Protein AF-A0A3D0H2J0-F1 (afdb_monomer)

Structure (mmCIF, N/CA/C/O backbone):
data_AF-A0A3D0H2J0-F1
#
_entry.id   AF-A0A3D0H2J0-F1
#
loop_
_atom_site.group_PDB
_atom_site.id
_atom_site.type_symbol
_atom_site.label_atom_id
_atom_site.label_alt_id
_atom_site.label_comp_id
_atom_site.label_asym_id
_atom_site.label_entity_id
_atom_site.label_seq_id
_atom_site.pdbx_PDB_ins_code
_atom_site.Cartn_x
_atom_site.Cartn_y
_atom_site.Cartn_z
_atom_site.occupancy
_atom_site.B_iso_or_equiv
_atom_site.auth_seq_id
_atom_site.auth_comp_id
_atom_site.auth_asym_id
_atom_site.auth_atom_id
_atom_site.pdbx_PDB_model_num
ATOM 1 N N . MET A 1 1 ? -7.582 -0.538 22.713 1.00 69.19 1 MET A N 1
ATOM 2 C CA . MET A 1 1 ? -7.349 -0.211 21.297 1.00 69.19 1 MET A CA 1
ATOM 3 C C . MET A 1 1 ? -8.637 0.280 20.656 1.00 69.19 1 MET A C 1
ATOM 5 O O . MET A 1 1 ? -9.618 -0.454 20.619 1.00 69.19 1 MET A O 1
ATOM 9 N N . VAL A 1 2 ? -8.644 1.540 20.231 1.00 92.31 2 VAL A N 1
ATOM 10 C CA . VAL A 1 2 ? -9.765 2.174 19.527 1.00 92.31 2 VAL A CA 1
ATOM 11 C C . VAL A 1 2 ? -9.738 1.764 18.057 1.00 92.31 2 VAL A C 1
ATOM 13 O O . VAL A 1 2 ? -8.673 1.723 17.443 1.00 92.31 2 VAL A O 1
ATOM 16 N N . GLU A 1 3 ? -10.911 1.514 17.489 1.00 95.19 3 GLU A N 1
ATOM 17 C CA . GLU A 1 3 ? -11.100 1.323 16.054 1.00 95.19 3 GLU A CA 1
ATOM 18 C C . GLU A 1 3 ? -12.231 2.214 15.542 1.00 95.19 3 GLU A C 1
ATOM 20 O O . GLU A 1 3 ? -13.154 2.564 16.283 1.00 95.19 3 GLU A O 1
ATOM 25 N N . ILE A 1 4 ? -12.146 2.604 14.272 1.00 96.19 4 ILE A N 1
ATOM 26 C CA . ILE A 1 4 ? -13.188 3.376 13.594 1.00 96.19 4 ILE A CA 1
ATOM 27 C C . ILE A 1 4 ? -13.472 2.792 12.218 1.00 96.19 4 ILE A C 1
ATOM 29 O O . ILE A 1 4 ? -12.559 2.393 11.498 1.00 96.19 4 ILE A O 1
ATOM 33 N N . GLU A 1 5 ? -14.737 2.805 11.811 1.00 96.56 5 GLU A N 1
ATOM 34 C CA . GLU A 1 5 ? -15.086 2.557 10.418 1.00 96.56 5 GLU A CA 1
ATOM 35 C C . GLU A 1 5 ? -15.071 3.876 9.641 1.00 96.56 5 GLU A C 1
ATOM 37 O O . GLU A 1 5 ? -15.803 4.821 9.946 1.00 96.56 5 GLU A O 1
ATOM 42 N N . TRP A 1 6 ? -14.248 3.940 8.598 1.00 94.62 6 TRP A N 1
ATOM 43 C CA . TRP A 1 6 ? -14.197 5.082 7.699 1.00 94.62 6 TRP A CA 1
ATOM 44 C C . TRP A 1 6 ? -14.031 4.626 6.252 1.00 94.62 6 TRP A C 1
ATOM 46 O O . TRP A 1 6 ? -13.140 3.847 5.917 1.00 94.62 6 TRP A O 1
ATOM 56 N N . LYS A 1 7 ? -14.927 5.110 5.380 1.00 93.88 7 LYS A N 1
ATOM 57 C CA . LYS A 1 7 ? -15.016 4.714 3.959 1.00 93.88 7 LYS A CA 1
ATOM 58 C C . LYS A 1 7 ? -15.187 3.193 3.758 1.00 93.88 7 LYS A C 1
ATOM 60 O O . LYS A 1 7 ? -14.751 2.643 2.745 1.00 93.88 7 LYS A O 1
ATOM 65 N N . GLY A 1 8 ? -15.859 2.518 4.696 1.00 93.81 8 GLY A N 1
ATOM 66 C CA . GLY A 1 8 ? -16.110 1.072 4.648 1.00 93.81 8 GLY A CA 1
ATOM 67 C C . GLY A 1 8 ? -14.854 0.223 4.856 1.00 93.81 8 GLY A C 1
ATOM 68 O O . GLY A 1 8 ? -14.748 -0.862 4.271 1.00 93.81 8 GLY A O 1
ATOM 69 N N . ILE A 1 9 ? -13.884 0.770 5.591 1.00 96.94 9 ILE A N 1
ATOM 70 C CA . ILE A 1 9 ? -12.656 0.130 6.060 1.00 96.94 9 ILE A CA 1
ATOM 71 C C . ILE A 1 9 ? -12.572 0.412 7.564 1.00 96.94 9 ILE A C 1
ATOM 73 O O . ILE A 1 9 ? -12.844 1.532 7.999 1.00 96.94 9 ILE A O 1
ATOM 77 N N . ILE A 1 10 ? -12.231 -0.606 8.342 1.00 97.44 10 ILE A N 1
ATOM 78 C CA . ILE A 1 10 ? -11.940 -0.505 9.769 1.00 97.44 10 ILE A CA 1
ATOM 79 C C . ILE A 1 10 ? -10.489 -0.059 9.908 1.00 97.44 10 ILE A C 1
ATOM 81 O O . ILE A 1 10 ? -9.607 -0.672 9.308 1.00 97.44 10 ILE A O 1
ATOM 85 N N . TRP A 1 11 ? -10.251 0.991 10.686 1.00 97.12 11 TRP A N 1
ATOM 86 C CA . TRP A 1 11 ? -8.936 1.577 10.931 1.00 97.12 11 TRP A CA 1
ATOM 87 C C . TRP A 1 11 ? -8.620 1.581 12.417 1.00 97.12 11 TRP A C 1
ATOM 89 O O . TRP A 1 11 ? -9.490 1.879 13.239 1.00 97.12 11 TRP A O 1
ATOM 99 N N . LYS A 1 12 ? -7.360 1.315 12.747 1.00 96.31 12 LYS A N 1
ATOM 100 C CA . LYS A 1 12 ? -6.817 1.398 14.106 1.00 96.31 12 LYS A CA 1
ATOM 101 C C . LYS A 1 12 ? -5.315 1.672 14.065 1.00 96.31 12 LYS A C 1
ATOM 103 O O . LYS A 1 12 ? -4.690 1.529 13.015 1.00 96.31 12 LYS A O 1
ATOM 108 N N . ALA A 1 13 ? -4.733 2.027 15.206 1.00 94.25 13 ALA A N 1
ATOM 109 C CA . ALA A 1 13 ? -3.281 2.084 15.343 1.00 94.25 13 ALA A CA 1
ATOM 110 C C . ALA A 1 13 ? -2.685 0.687 15.089 1.00 94.25 13 ALA A C 1
ATOM 112 O O . ALA A 1 13 ? -3.208 -0.302 15.614 1.00 94.25 13 ALA A O 1
ATOM 113 N N . ALA A 1 14 ? -1.627 0.585 14.280 1.00 91.31 14 ALA A N 1
ATOM 114 C CA . ALA A 1 14 ? -0.892 -0.676 14.145 1.00 91.31 14 ALA A CA 1
ATOM 115 C C . ALA A 1 14 ? -0.086 -0.978 15.418 1.00 91.31 14 ALA A C 1
ATOM 117 O O . ALA A 1 14 ? -0.011 -2.128 15.852 1.00 91.31 14 ALA A O 1
ATOM 118 N N . TYR A 1 15 ? 0.442 0.074 16.052 1.00 87.62 15 TYR A N 1
ATOM 119 C CA . TYR A 1 15 ? 1.220 0.016 17.285 1.00 87.62 15 TYR A CA 1
ATOM 120 C C . TYR A 1 15 ? 0.744 1.083 18.274 1.00 87.62 15 TYR A C 1
ATOM 122 O O . TYR A 1 15 ? 0.336 2.169 17.874 1.00 87.62 15 TYR A O 1
ATOM 130 N N . GLY A 1 16 ? 0.809 0.774 19.571 1.00 86.44 16 GLY A N 1
ATOM 131 C CA . GLY A 1 16 ? 0.363 1.686 20.626 1.00 86.44 16 GLY A CA 1
ATOM 132 C C . GLY A 1 16 ? -1.156 1.890 20.659 1.00 86.44 16 GLY A C 1
ATOM 133 O O . GLY A 1 16 ? -1.925 1.037 20.211 1.00 86.44 16 GLY A O 1
ATOM 134 N N . ASP A 1 17 ? -1.581 3.023 21.219 1.00 87.31 17 ASP A N 1
ATOM 135 C CA . ASP A 1 17 ? -2.983 3.425 21.313 1.00 87.31 17 ASP A CA 1
ATOM 136 C C . ASP A 1 17 ? -3.153 4.843 20.751 1.00 87.31 17 ASP A C 1
ATOM 138 O O . ASP A 1 17 ? -2.480 5.776 21.179 1.00 87.31 17 ASP A O 1
ATOM 142 N N . LEU A 1 18 ? -4.091 4.995 19.814 1.00 90.56 18 LEU A N 1
ATOM 143 C CA . LEU A 1 18 ? -4.547 6.283 19.292 1.00 90.56 18 LEU A CA 1
ATOM 144 C C . LEU A 1 18 ? -6.014 6.482 19.671 1.00 90.56 18 LEU A C 1
ATOM 146 O O . LEU A 1 18 ? -6.825 5.557 19.575 1.00 90.56 18 LEU A O 1
ATOM 150 N N . GLY A 1 19 ? -6.384 7.694 20.065 1.00 92.75 19 GLY A N 1
ATOM 151 C CA . GLY A 1 19 ? -7.771 8.091 20.255 1.00 92.75 19 GLY A CA 1
ATOM 152 C C . GLY A 1 19 ? -8.517 8.260 18.927 1.00 92.75 19 GLY A C 1
ATOM 153 O O . GLY A 1 19 ? -7.933 8.466 17.863 1.00 92.75 19 GLY A O 1
ATOM 154 N N . VAL A 1 20 ? -9.853 8.265 18.987 1.00 93.56 20 VAL A N 1
ATOM 155 C CA . VAL A 1 20 ? -10.729 8.453 17.807 1.00 93.56 20 VAL A CA 1
ATOM 156 C C . VAL A 1 20 ? -10.370 9.721 17.019 1.00 93.56 20 VAL A C 1
ATOM 158 O O . VAL A 1 20 ? -10.326 9.708 15.789 1.00 93.56 20 VAL A O 1
ATOM 161 N N . LYS A 1 21 ? -10.115 10.833 17.724 1.00 92.44 21 LYS A N 1
ATOM 162 C CA . LYS A 1 21 ? -9.774 12.120 17.098 1.00 92.44 21 LYS A CA 1
ATOM 163 C C . LYS A 1 21 ? -8.427 12.066 16.376 1.00 92.44 21 LYS A C 1
ATOM 165 O O . LYS A 1 21 ? -8.312 12.643 15.297 1.00 92.44 21 LYS A O 1
ATOM 170 N N . GLU A 1 22 ? -7.446 11.372 16.941 1.00 92.75 22 GLU A N 1
ATOM 171 C CA . GLU A 1 22 ? -6.109 11.229 16.358 1.00 92.75 22 GLU A CA 1
ATOM 172 C C . GLU A 1 22 ? -6.181 10.374 15.092 1.00 92.75 22 GLU A C 1
ATOM 174 O O . GLU A 1 22 ? -5.754 10.833 14.034 1.00 92.75 22 GLU A O 1
ATOM 179 N N . LEU A 1 23 ? -6.861 9.221 15.151 1.00 93.56 23 LEU A N 1
ATOM 180 C CA . LEU A 1 23 ? -7.109 8.369 13.981 1.00 93.56 23 LEU A CA 1
ATOM 181 C C . LEU A 1 23 ? -7.770 9.145 12.834 1.00 93.56 23 LEU A C 1
ATOM 183 O O . LEU A 1 23 ? -7.289 9.119 11.704 1.00 93.56 23 LEU A O 1
ATOM 187 N N . LEU A 1 24 ? -8.847 9.888 13.110 1.00 92.38 24 LEU A N 1
ATOM 188 C CA . LEU A 1 24 ? -9.518 10.694 12.083 1.00 92.38 24 LEU A CA 1
ATOM 189 C C . LEU A 1 24 ? -8.635 11.818 11.530 1.00 92.38 24 LEU A C 1
ATOM 191 O O . LEU A 1 24 ? -8.793 12.192 10.368 1.00 92.38 24 LEU A O 1
ATOM 195 N N . THR A 1 25 ? -7.746 12.380 12.347 1.00 91.19 25 THR A N 1
ATOM 196 C CA . THR A 1 25 ? -6.817 13.442 11.933 1.00 91.19 25 THR A CA 1
ATOM 197 C C . THR A 1 25 ? -5.753 12.890 10.987 1.00 91.19 25 THR A C 1
ATOM 199 O O . THR A 1 25 ? -5.542 13.461 9.913 1.00 91.19 25 THR A O 1
ATOM 202 N N . ILE A 1 26 ? -5.171 11.736 11.322 1.00 91.31 26 ILE A N 1
ATOM 203 C CA . ILE A 1 26 ? -4.194 11.031 10.481 1.00 91.31 26 ILE A CA 1
ATOM 204 C C . ILE A 1 26 ? -4.839 10.603 9.156 1.00 91.31 26 ILE A C 1
ATOM 206 O O . ILE A 1 26 ? -4.314 10.920 8.095 1.00 91.31 26 ILE A O 1
ATOM 210 N N . LEU A 1 27 ? -6.034 9.998 9.179 1.00 91.75 27 LEU A N 1
ATOM 211 C CA . LEU A 1 27 ? -6.747 9.583 7.957 1.00 91.75 27 LEU A CA 1
ATOM 212 C C . LEU A 1 27 ? -7.111 10.748 7.024 1.00 91.75 27 LEU A C 1
ATOM 214 O O . LEU A 1 27 ? -7.309 10.559 5.822 1.00 91.75 27 LEU A O 1
ATOM 218 N N . LYS A 1 28 ? -7.218 11.965 7.561 1.00 88.56 28 LYS A N 1
ATOM 219 C CA . LYS A 1 28 ? -7.415 13.182 6.764 1.00 88.56 28 LYS A CA 1
ATOM 220 C C . LYS A 1 28 ? -6.100 13.781 6.249 1.00 88.56 28 LYS A C 1
ATOM 222 O O . LYS A 1 28 ? -6.165 14.681 5.411 1.00 88.56 28 LYS A O 1
ATOM 227 N N . GLY A 1 29 ? -4.951 13.269 6.686 1.00 82.81 29 GLY A N 1
ATOM 228 C CA . GLY A 1 29 ? -3.613 13.714 6.294 1.00 82.81 29 GLY A CA 1
ATOM 229 C C . GLY A 1 29 ? -3.070 14.889 7.110 1.00 82.81 29 GLY A C 1
ATOM 230 O O . GLY A 1 29 ? -2.166 15.561 6.640 1.00 82.81 29 GLY A O 1
ATOM 231 N N . PHE A 1 30 ? -3.627 15.176 8.292 1.00 79.69 30 PHE A N 1
ATOM 232 C CA . PHE A 1 30 ? -3.214 16.314 9.135 1.00 79.69 30 PHE A CA 1
ATOM 233 C C . PHE A 1 30 ? -2.516 15.890 10.439 1.00 79.69 30 PHE A C 1
ATOM 235 O O . PHE A 1 30 ? -2.307 16.720 11.320 1.00 79.69 30 PHE A O 1
ATOM 242 N N . GLY A 1 31 ? -2.244 14.596 10.609 1.00 74.38 31 GLY A N 1
ATOM 243 C CA . GLY A 1 31 ? -1.674 14.031 11.832 1.00 74.38 31 GLY A CA 1
ATOM 244 C C . GLY A 1 31 ? -0.179 13.726 11.715 1.00 74.38 31 GLY A C 1
ATOM 245 O O . GLY A 1 31 ? 0.387 13.878 10.632 1.00 74.38 31 GLY A O 1
ATOM 246 N N . PRO A 1 32 ? 0.456 13.282 12.814 1.00 78.25 32 PRO A N 1
ATOM 247 C CA . PRO A 1 32 ? 1.797 12.712 12.756 1.00 78.25 32 PRO A CA 1
ATOM 248 C C . PRO A 1 32 ? 1.828 11.493 11.825 1.00 78.25 32 PRO A C 1
ATOM 250 O O . PRO A 1 32 ? 0.809 10.830 11.612 1.00 78.25 32 PRO A O 1
ATOM 253 N N . MET A 1 33 ? 3.008 11.203 11.279 1.00 83.81 33 MET A N 1
ATOM 254 C CA . MET A 1 33 ? 3.226 9.997 10.489 1.00 83.81 33 MET A CA 1
ATOM 255 C C . MET A 1 33 ? 3.172 8.780 11.418 1.00 83.81 33 MET A C 1
ATOM 257 O O . MET A 1 33 ? 4.117 8.509 12.150 1.00 83.81 33 MET A O 1
ATOM 261 N N . GLU A 1 34 ? 2.053 8.064 11.381 1.00 88.25 34 GLU A N 1
ATOM 262 C CA . GLU A 1 34 ? 1.791 6.875 12.192 1.00 88.25 34 GLU A CA 1
ATOM 263 C C . GLU A 1 34 ? 1.416 5.697 11.296 1.00 88.25 34 GLU A C 1
ATOM 265 O O . GLU A 1 34 ? 0.753 5.868 10.266 1.00 88.25 34 GLU A O 1
ATOM 270 N N . ILE A 1 35 ? 1.803 4.489 11.707 1.00 92.06 35 ILE A N 1
ATOM 271 C CA . ILE A 1 35 ? 1.395 3.265 11.015 1.00 92.06 35 ILE A CA 1
ATOM 272 C C . ILE A 1 35 ? -0.008 2.882 11.491 1.00 92.06 35 ILE A C 1
ATOM 274 O O . ILE A 1 35 ? -0.257 2.627 12.673 1.00 92.06 35 ILE A O 1
ATOM 278 N N . LEU A 1 36 ? -0.938 2.813 10.545 1.00 94.62 36 LEU A N 1
ATOM 279 C CA . LEU A 1 36 ? -2.312 2.389 10.754 1.00 94.62 36 LEU A CA 1
ATOM 280 C C . LEU A 1 36 ? -2.519 0.982 10.204 1.00 94.62 36 LEU A C 1
ATOM 282 O O . LEU A 1 36 ? -2.169 0.686 9.060 1.00 94.62 36 LEU A O 1
ATOM 286 N N . ALA A 1 37 ? -3.174 0.139 10.996 1.00 95.50 37 ALA A N 1
ATOM 287 C CA . ALA A 1 37 ? -3.717 -1.120 10.519 1.00 95.50 37 ALA A CA 1
ATOM 288 C C . ALA A 1 37 ? -5.117 -0.882 9.945 1.00 95.50 37 ALA A C 1
ATOM 290 O O . ALA A 1 37 ? -5.930 -0.149 10.520 1.00 95.50 37 ALA A O 1
ATOM 291 N N . PHE A 1 38 ? -5.406 -1.531 8.821 1.00 96.12 38 PHE A N 1
ATOM 292 C CA . PHE A 1 38 ? -6.685 -1.414 8.138 1.00 96.12 38 PHE A CA 1
ATOM 293 C C . PHE A 1 38 ? -7.260 -2.771 7.752 1.00 96.12 38 PHE A C 1
ATOM 295 O O . PHE A 1 38 ? -6.533 -3.695 7.389 1.00 96.12 38 PHE A O 1
ATOM 302 N N . GLU A 1 39 ? -8.584 -2.881 7.773 1.00 96.62 39 GLU A N 1
ATOM 303 C CA . GLU A 1 39 ? -9.297 -4.069 7.320 1.00 96.62 39 GLU A CA 1
ATOM 304 C C . GLU A 1 39 ? -10.584 -3.697 6.590 1.00 96.62 39 GLU A C 1
ATOM 306 O O . GLU A 1 39 ? -11.419 -2.942 7.081 1.00 96.62 39 GLU A O 1
ATOM 311 N N . LYS A 1 40 ? -10.777 -4.277 5.407 1.00 95.62 40 LYS A N 1
ATOM 312 C CA . LYS A 1 40 ? -12.078 -4.356 4.757 1.00 95.62 40 LYS A CA 1
ATOM 313 C C . LYS A 1 40 ? -12.651 -5.757 5.008 1.00 95.62 40 LYS A C 1
ATOM 315 O O . LYS A 1 40 ? -12.170 -6.702 4.369 1.00 95.62 40 LYS A O 1
ATOM 320 N N . PRO A 1 41 ? -13.666 -5.908 5.884 1.00 92.88 41 PRO A N 1
ATOM 321 C CA . PRO A 1 41 ? -14.128 -7.215 6.349 1.00 92.88 41 PRO A CA 1
ATOM 322 C C . PRO A 1 41 ? -14.429 -8.187 5.210 1.00 92.88 41 PRO A C 1
ATOM 324 O O . PRO A 1 41 ? -15.237 -7.897 4.328 1.00 92.88 41 PRO A O 1
ATOM 327 N N . GLY A 1 42 ? -13.758 -9.339 5.219 1.00 90.94 42 GLY A N 1
ATOM 328 C CA . GLY A 1 42 ? -13.934 -10.394 4.216 1.00 90.94 42 GLY A CA 1
ATOM 329 C C . GLY A 1 42 ? -13.246 -10.167 2.861 1.00 90.94 42 GLY A C 1
ATOM 330 O O . GLY A 1 42 ? -13.373 -11.037 2.001 1.00 90.94 42 GLY A O 1
ATOM 331 N N . TYR A 1 43 ? -12.509 -9.064 2.669 1.00 92.38 43 TYR A N 1
ATOM 332 C CA . TYR A 1 43 ? -11.826 -8.746 1.403 1.00 92.38 43 TYR A CA 1
ATOM 333 C C . TYR A 1 43 ? -10.307 -8.632 1.541 1.00 92.38 43 TYR A C 1
ATOM 335 O O . TYR A 1 43 ? -9.565 -9.382 0.909 1.00 92.38 43 TYR A O 1
ATOM 343 N N . PHE A 1 44 ? -9.814 -7.698 2.354 1.00 92.75 44 PHE A N 1
ATOM 344 C CA . PHE A 1 44 ? -8.376 -7.494 2.537 1.00 92.75 44 PHE A CA 1
ATOM 345 C C . PHE A 1 44 ? -8.073 -6.785 3.856 1.00 92.75 44 PHE A C 1
ATOM 347 O O . PHE A 1 44 ? -8.937 -6.124 4.428 1.00 92.75 44 PHE A O 1
ATOM 354 N N . ARG A 1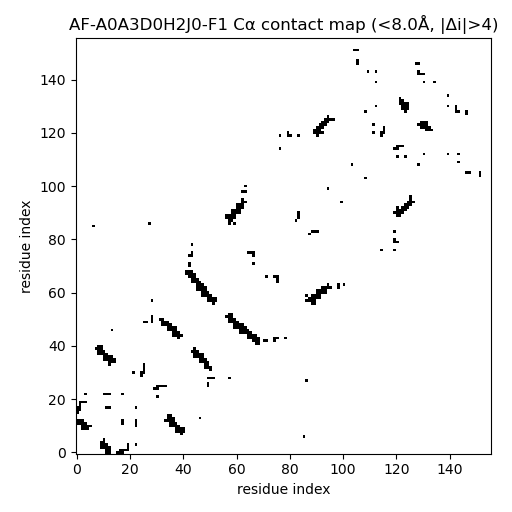 45 ? -6.827 -6.883 4.306 1.00 94.56 45 ARG A N 1
ATOM 355 C CA . ARG A 1 45 ? -6.284 -6.131 5.440 1.00 94.56 45 ARG A CA 1
ATOM 356 C C . ARG A 1 45 ? -4.825 -5.777 5.197 1.00 94.56 45 ARG A C 1
ATOM 358 O O . ARG A 1 45 ? -4.199 -6.370 4.320 1.00 94.56 45 ARG A O 1
ATOM 365 N N . GLY A 1 46 ? -4.286 -4.853 5.969 1.00 93.12 46 GLY A N 1
ATOM 366 C CA . GLY A 1 46 ? -2.916 -4.410 5.790 1.00 93.12 46 GLY A CA 1
ATOM 367 C C . GLY A 1 46 ? -2.493 -3.349 6.785 1.00 93.12 46 GLY A C 1
ATOM 368 O O . GLY A 1 46 ? -3.222 -3.045 7.730 1.00 93.12 46 GLY A O 1
ATOM 369 N N . GLU A 1 47 ? -1.316 -2.793 6.539 1.00 94.19 47 GLU A N 1
ATOM 370 C CA . GLU A 1 47 ? -0.723 -1.721 7.332 1.00 94.19 47 GLU A CA 1
ATOM 371 C C . GLU A 1 47 ? -0.119 -0.678 6.399 1.00 94.19 47 GLU A C 1
ATOM 373 O O . GLU A 1 47 ? 0.521 -1.033 5.405 1.00 94.19 47 GLU A O 1
ATOM 378 N N . LEU A 1 48 ? -0.355 0.598 6.696 1.00 94.31 48 LEU A N 1
ATOM 379 C CA . LEU A 1 48 ? 0.180 1.722 5.934 1.00 94.31 48 LEU A CA 1
ATOM 380 C C . LEU A 1 48 ? 0.439 2.926 6.833 1.00 94.31 48 LEU A C 1
ATOM 382 O O . LEU A 1 48 ? -0.169 3.041 7.895 1.00 94.31 48 LEU A O 1
ATOM 386 N N . SER A 1 49 ? 1.275 3.847 6.381 1.00 92.69 49 SER A N 1
ATOM 387 C CA . SER A 1 49 ? 1.363 5.204 6.919 1.00 92.69 49 SER A CA 1
ATOM 388 C C . SER A 1 49 ? 0.887 6.215 5.877 1.00 92.69 49 SER A C 1
ATOM 390 O O . SER A 1 49 ? 0.761 5.915 4.685 1.00 92.69 49 SER A O 1
ATOM 392 N N . LEU A 1 50 ? 0.553 7.409 6.359 1.00 91.69 50 LEU A N 1
ATOM 393 C CA . LEU A 1 50 ? 0.142 8.539 5.536 1.00 91.69 50 LEU A CA 1
ATOM 394 C C . LEU A 1 50 ? 1.030 9.731 5.874 1.00 91.69 50 LEU A C 1
ATOM 396 O O . LEU A 1 50 ? 1.181 10.075 7.048 1.00 91.69 50 LEU A O 1
ATOM 400 N N . SER A 1 51 ? 1.548 10.385 4.845 1.00 88.44 51 SER A N 1
ATOM 401 C CA . SER A 1 51 ? 2.303 11.632 4.955 1.00 88.44 51 SER A CA 1
ATOM 402 C C . SER A 1 51 ? 1.815 12.647 3.922 1.00 88.44 51 SER A C 1
ATOM 404 O O . SER A 1 51 ? 0.999 12.355 3.038 1.00 88.44 51 SER A O 1
ATOM 406 N N . LEU A 1 52 ? 2.278 13.885 4.077 1.00 85.31 52 LEU A N 1
ATOM 407 C CA . LEU A 1 52 ? 2.182 14.910 3.048 1.00 85.31 52 LEU A CA 1
ATOM 408 C C . LEU A 1 52 ? 3.584 15.166 2.507 1.00 85.31 52 LEU A C 1
ATOM 410 O O . LEU A 1 52 ? 4.509 15.392 3.286 1.00 85.31 52 LEU A O 1
ATOM 414 N N . SER A 1 53 ? 3.713 15.189 1.187 1.00 80.62 53 SER A N 1
ATOM 415 C CA . SER A 1 53 ? 4.920 15.646 0.515 1.00 80.62 53 SER A CA 1
ATOM 416 C C . SER A 1 53 ? 5.157 17.132 0.782 1.00 80.62 53 SER A C 1
ATOM 418 O O . SER A 1 53 ? 4.244 17.873 1.162 1.00 80.62 53 SER A O 1
ATOM 420 N N . GLU A 1 54 ? 6.362 17.615 0.478 1.00 76.88 54 GLU A N 1
ATOM 421 C CA . GLU A 1 54 ? 6.701 19.045 0.568 1.00 76.88 54 GLU A CA 1
ATOM 422 C C . GLU A 1 54 ? 5.767 19.942 -0.266 1.00 76.88 54 GLU A C 1
ATOM 424 O O . GLU A 1 54 ? 5.598 21.126 0.021 1.00 76.88 54 GLU A O 1
ATOM 429 N N . LYS A 1 55 ? 5.122 19.377 -1.295 1.00 79.50 55 LYS A N 1
ATOM 430 C CA . LYS A 1 55 ? 4.159 20.069 -2.167 1.00 79.50 55 LYS A CA 1
ATOM 431 C C . LYS A 1 55 ? 2.711 19.954 -1.674 1.00 79.50 55 LYS A C 1
ATOM 433 O O . LYS A 1 55 ? 1.796 20.389 -2.370 1.00 79.50 55 LYS A O 1
ATOM 438 N N . GLY A 1 56 ? 2.489 19.344 -0.510 1.00 78.12 56 GLY A N 1
ATOM 439 C CA . GLY A 1 56 ? 1.168 19.111 0.076 1.00 78.12 56 GLY A CA 1
ATOM 440 C C . GLY A 1 56 ? 0.373 17.981 -0.585 1.00 78.12 56 GLY A C 1
ATOM 441 O O . GLY A 1 56 ? -0.828 17.859 -0.335 1.00 78.12 56 GLY A O 1
ATOM 442 N N . ALA A 1 57 ? 1.004 17.162 -1.433 1.00 83.44 57 ALA A N 1
ATOM 443 C CA . ALA A 1 57 ? 0.364 15.971 -1.985 1.00 83.44 57 ALA A CA 1
ATOM 444 C C . ALA A 1 57 ? 0.387 14.850 -0.943 1.00 83.44 57 ALA A C 1
ATOM 446 O O . ALA A 1 57 ? 1.353 14.714 -0.205 1.00 83.44 57 ALA A O 1
ATOM 447 N N . ARG A 1 58 ? -0.671 14.042 -0.872 1.00 87.94 58 ARG A N 1
ATOM 448 C CA . ARG A 1 58 ? -0.684 12.881 0.023 1.00 87.94 58 ARG A CA 1
ATOM 449 C C . ARG A 1 58 ? 0.210 11.778 -0.521 1.00 87.94 58 ARG A C 1
ATOM 451 O O . ARG A 1 58 ? 0.181 11.493 -1.717 1.00 87.94 58 ARG A O 1
ATOM 458 N N . GLU A 1 59 ? 0.924 11.141 0.384 1.00 90.88 59 GLU A N 1
ATOM 459 C CA . GLU A 1 59 ? 1.740 9.968 0.116 1.00 90.88 59 GLU A CA 1
ATOM 460 C C . GLU A 1 59 ? 1.241 8.831 1.006 1.00 90.88 59 GLU A C 1
ATOM 462 O O . GLU A 1 59 ? 0.900 9.026 2.178 1.00 90.88 59 GLU A O 1
ATOM 467 N N . ILE A 1 60 ? 1.125 7.651 0.409 1.00 93.56 60 ILE A N 1
ATOM 468 C CA . ILE A 1 60 ? 0.695 6.428 1.076 1.00 93.56 60 ILE A CA 1
ATOM 469 C C . ILE A 1 60 ? 1.882 5.478 1.041 1.00 93.56 60 ILE A C 1
ATOM 471 O O . ILE A 1 60 ? 2.261 5.049 -0.046 1.00 93.56 60 ILE A O 1
ATOM 475 N N . THR A 1 61 ? 2.405 5.082 2.196 1.00 93.50 61 THR A N 1
ATOM 476 C CA . THR A 1 61 ? 3.412 4.016 2.261 1.00 93.50 61 THR A CA 1
ATOM 477 C C . THR A 1 61 ? 2.757 2.752 2.789 1.00 93.50 61 THR A C 1
ATOM 479 O O . THR A 1 61 ? 2.340 2.683 3.942 1.00 93.50 61 THR A O 1
ATOM 482 N N . LEU A 1 62 ? 2.602 1.758 1.917 1.00 93.62 62 LEU A N 1
ATOM 483 C CA . LEU A 1 62 ? 1.962 0.480 2.199 1.00 93.62 62 LEU A CA 1
ATOM 484 C C . LEU A 1 62 ? 3.017 -0.552 2.608 1.00 93.62 62 LEU A C 1
ATOM 486 O O . LEU A 1 62 ? 3.806 -0.993 1.777 1.00 93.62 62 LEU A O 1
ATOM 490 N N . TYR A 1 63 ? 2.967 -0.981 3.868 1.00 90.38 63 TYR A N 1
ATOM 491 C CA . TYR A 1 63 ? 3.913 -1.948 4.436 1.00 90.38 63 TYR A CA 1
ATOM 492 C C . TYR A 1 63 ? 3.439 -3.393 4.310 1.00 90.38 63 TYR A C 1
ATOM 494 O O . TYR A 1 63 ? 4.221 -4.336 4.219 1.00 90.38 63 TYR A O 1
ATOM 502 N N . HIS A 1 64 ? 2.122 -3.591 4.332 1.00 88.44 64 HIS A N 1
ATOM 503 C CA . HIS A 1 64 ? 1.536 -4.919 4.265 1.00 88.44 64 HIS A CA 1
ATOM 504 C C . HIS A 1 64 ? 0.174 -4.871 3.583 1.00 88.44 64 HIS A C 1
ATOM 506 O O . HIS A 1 64 ? -0.661 -4.023 3.888 1.00 88.44 64 HIS A O 1
ATOM 512 N N . LEU A 1 65 ? -0.075 -5.832 2.692 1.00 90.56 65 LEU A N 1
ATOM 513 C CA . LEU A 1 65 ? -1.385 -6.076 2.103 1.00 90.56 65 LEU A CA 1
ATOM 514 C C . LEU A 1 65 ? -1.646 -7.577 2.002 1.00 90.56 65 LEU A C 1
ATOM 516 O O . LEU A 1 65 ? -0.944 -8.310 1.307 1.00 90.56 65 LEU A O 1
ATOM 520 N N . GLN A 1 66 ? -2.718 -8.022 2.643 1.00 89.31 66 GLN A N 1
ATOM 521 C CA . GLN A 1 66 ? -3.196 -9.391 2.600 1.00 89.31 66 GLN A CA 1
ATOM 522 C C . GLN A 1 66 ? -4.633 -9.425 2.091 1.00 89.31 66 GLN A C 1
ATOM 524 O O . GLN A 1 66 ? -5.541 -8.871 2.706 1.00 89.31 66 GLN A O 1
ATOM 529 N N . VAL A 1 67 ? -4.862 -10.156 1.001 1.00 89.50 67 VAL A N 1
ATOM 530 C CA . VAL A 1 67 ? -6.215 -10.508 0.557 1.00 89.50 67 VAL A CA 1
ATOM 531 C C . VAL A 1 67 ? -6.751 -11.639 1.438 1.00 89.50 67 VAL A C 1
ATOM 533 O O . VAL A 1 67 ? -6.110 -12.685 1.578 1.00 89.50 67 VAL A O 1
ATOM 536 N N . ILE A 1 68 ? -7.930 -11.435 2.019 1.00 86.75 68 ILE A N 1
ATOM 537 C CA . ILE A 1 68 ? -8.623 -12.390 2.891 1.00 86.75 68 ILE A CA 1
ATOM 538 C C . ILE A 1 68 ? -9.900 -12.904 2.207 1.00 86.75 68 ILE A C 1
ATOM 540 O O . ILE A 1 68 ? -10.386 -12.326 1.240 1.00 86.75 68 ILE A O 1
ATOM 544 N N . GLY A 1 69 ? -10.425 -14.036 2.679 1.00 78.31 69 GLY A N 1
ATOM 545 C CA . GLY A 1 69 ? -11.625 -14.659 2.111 1.00 78.31 69 GLY A CA 1
ATOM 546 C C . GLY A 1 69 ? -11.370 -15.613 0.933 1.00 78.31 69 GLY A C 1
ATOM 547 O O . GLY A 1 69 ? -10.231 -15.937 0.575 1.00 78.31 69 GLY A O 1
ATOM 548 N N . THR A 1 70 ? -12.468 -16.122 0.364 1.00 76.94 70 THR A N 1
ATOM 549 C CA . THR A 1 70 ? -12.471 -17.190 -0.656 1.00 76.94 70 THR A CA 1
ATOM 550 C C . THR A 1 70 ? -12.270 -16.668 -2.080 1.00 76.94 70 THR A C 1
ATOM 552 O O . THR A 1 70 ? -11.686 -17.356 -2.916 1.00 76.94 70 THR A O 1
ATOM 555 N N . LYS A 1 71 ? -12.691 -15.431 -2.371 1.00 75.94 71 LYS A N 1
ATOM 556 C CA . LYS A 1 71 ? -12.544 -14.795 -3.690 1.00 75.94 71 LYS A CA 1
ATOM 557 C C . LYS A 1 71 ? -11.301 -13.910 -3.731 1.00 75.94 71 LYS A C 1
ATOM 559 O O . LYS A 1 71 ? -11.386 -12.710 -3.533 1.00 75.94 71 LYS A O 1
ATOM 564 N N . ARG A 1 72 ? -10.135 -14.501 -4.010 1.00 78.50 72 ARG A N 1
ATOM 565 C CA . ARG A 1 72 ? -8.854 -13.764 -3.994 1.00 78.50 72 ARG A CA 1
ATOM 566 C C . ARG A 1 72 ? -8.499 -13.061 -5.306 1.00 78.50 72 ARG A C 1
ATOM 568 O O . ARG A 1 72 ? -7.722 -12.108 -5.316 1.00 78.50 72 ARG A O 1
ATOM 575 N N . LYS A 1 73 ? -9.024 -13.544 -6.437 1.00 84.00 73 LYS A N 1
ATOM 576 C CA . LYS A 1 73 ? -8.648 -13.044 -7.766 1.00 84.00 73 LYS A CA 1
ATOM 577 C C . LYS A 1 73 ? -9.101 -11.591 -7.932 1.00 84.00 73 LYS A C 1
ATOM 579 O O . LYS A 1 73 ? -10.286 -11.301 -7.850 1.00 84.00 73 LYS A O 1
ATOM 584 N N . GLY A 1 74 ? -8.153 -10.694 -8.196 1.00 87.62 74 GLY A N 1
ATOM 585 C CA . GLY A 1 74 ? -8.422 -9.275 -8.458 1.00 87.62 74 GLY A CA 1
ATOM 586 C C . GLY A 1 74 ? -8.609 -8.398 -7.214 1.00 87.62 74 GLY A C 1
ATOM 587 O O . GLY A 1 74 ? -8.538 -7.178 -7.341 1.00 87.62 74 GLY A O 1
ATOM 588 N N . GLU A 1 75 ? -8.758 -8.972 -6.019 1.00 90.31 75 GLU A N 1
ATOM 589 C CA . GLU A 1 75 ? -8.983 -8.193 -4.793 1.00 90.31 75 GLU A CA 1
ATOM 590 C C . GLU A 1 75 ? -7.761 -7.361 -4.379 1.00 90.31 75 GLU A C 1
ATOM 592 O O . GLU A 1 75 ? -7.929 -6.238 -3.922 1.00 90.31 75 GLU A O 1
ATOM 597 N N . GLY A 1 76 ? -6.533 -7.821 -4.653 1.00 91.31 76 GLY A N 1
ATOM 598 C CA . GLY A 1 76 ? -5.329 -7.000 -4.444 1.00 91.31 76 GLY A CA 1
ATOM 599 C C . GLY A 1 76 ? -5.351 -5.709 -5.275 1.00 91.31 76 GLY A C 1
ATOM 600 O O . GLY A 1 76 ? -5.178 -4.618 -4.743 1.00 91.31 76 GLY A O 1
ATOM 601 N N . ARG A 1 77 ? -5.691 -5.811 -6.570 1.00 94.38 77 ARG A N 1
ATOM 602 C CA . ARG A 1 77 ? -5.880 -4.639 -7.452 1.00 94.38 77 ARG A CA 1
ATOM 603 C C . ARG A 1 77 ? -6.991 -3.726 -6.942 1.00 94.38 77 ARG A C 1
ATOM 605 O O . ARG A 1 77 ? -6.874 -2.504 -6.990 1.00 94.38 77 ARG A O 1
ATOM 612 N N . ARG A 1 78 ? -8.091 -4.316 -6.471 1.00 94.31 78 ARG A N 1
ATOM 613 C CA . ARG A 1 78 ? -9.230 -3.574 -5.927 1.00 94.31 78 ARG A CA 1
ATOM 614 C C . ARG A 1 78 ? -8.857 -2.817 -4.653 1.00 94.31 78 ARG A C 1
ATOM 616 O O . ARG A 1 78 ? -9.281 -1.673 -4.512 1.00 94.31 78 ARG A O 1
ATOM 623 N N . ALA A 1 79 ? -8.058 -3.424 -3.777 1.00 94.75 79 ALA A N 1
ATOM 624 C CA . ALA A 1 79 ? -7.545 -2.792 -2.569 1.00 94.75 79 ALA A CA 1
ATOM 625 C C . ALA A 1 79 ? -6.710 -1.553 -2.913 1.00 94.75 79 ALA A C 1
ATOM 627 O O . ALA A 1 79 ? -7.027 -0.466 -2.440 1.00 94.75 79 ALA A O 1
ATOM 628 N N . LEU A 1 80 ? -5.736 -1.682 -3.822 1.00 96.12 80 LEU A N 1
ATOM 629 C CA . LEU A 1 80 ? -4.883 -0.563 -4.246 1.00 96.12 80 LEU A CA 1
ATOM 630 C C . LEU A 1 80 ? -5.692 0.577 -4.876 1.00 96.12 80 LEU A C 1
ATOM 632 O O . LEU A 1 80 ? -5.545 1.733 -4.486 1.00 96.12 80 LEU A O 1
ATOM 636 N N . ARG A 1 81 ? -6.630 0.261 -5.780 1.00 96.00 81 ARG A N 1
ATOM 637 C CA . ARG A 1 81 ? -7.534 1.272 -6.360 1.00 96.00 81 ARG A CA 1
ATOM 638 C C . ARG A 1 81 ? -8.378 1.974 -5.300 1.00 96.00 81 ARG A C 1
ATOM 640 O O . ARG A 1 81 ? -8.629 3.170 -5.421 1.00 96.00 81 ARG A O 1
ATOM 647 N N . LEU A 1 82 ? -8.838 1.247 -4.282 1.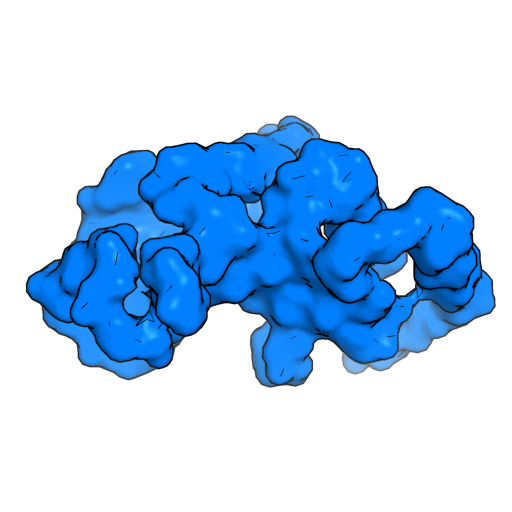00 95.69 82 LEU A N 1
ATOM 648 C CA . LEU A 1 82 ? -9.620 1.832 -3.198 1.00 95.69 82 LEU A CA 1
ATOM 649 C C . LEU A 1 82 ? -8.761 2.751 -2.319 1.00 95.69 82 LEU A C 1
ATOM 651 O O . LEU A 1 82 ? -9.204 3.860 -2.037 1.00 95.69 82 LEU A O 1
ATOM 655 N N . LEU A 1 83 ? -7.544 2.341 -1.950 1.00 94.75 83 LEU A N 1
ATOM 656 C CA . LEU A 1 83 ? -6.608 3.178 -1.189 1.00 94.75 83 LEU A CA 1
ATOM 657 C C . LEU A 1 83 ? -6.290 4.476 -1.943 1.00 94.75 83 LEU A C 1
ATOM 659 O O . LEU A 1 83 ? -6.501 5.561 -1.400 1.00 94.75 83 LEU A O 1
ATOM 663 N N . ARG A 1 84 ? -5.928 4.379 -3.231 1.00 93.38 84 ARG A N 1
ATOM 664 C CA . ARG A 1 84 ? -5.714 5.557 -4.089 1.00 93.38 84 ARG A CA 1
ATOM 665 C C . ARG A 1 84 ? -6.955 6.437 -4.195 1.00 93.38 84 ARG A C 1
ATOM 667 O O . ARG A 1 84 ? -6.842 7.654 -4.179 1.00 93.38 84 ARG A O 1
ATOM 674 N N . LYS A 1 85 ? -8.153 5.854 -4.280 1.00 93.81 85 LYS A N 1
ATOM 675 C CA . LYS A 1 85 ? -9.406 6.624 -4.329 1.00 93.81 85 LYS A CA 1
ATOM 676 C C . LYS A 1 85 ? -9.693 7.368 -3.020 1.00 93.81 85 LYS A C 1
ATOM 678 O O . LYS A 1 85 ? -10.285 8.442 -3.061 1.00 93.81 85 LYS A O 1
ATOM 683 N N . ILE A 1 86 ? -9.354 6.781 -1.872 1.00 92.69 86 ILE A N 1
ATOM 684 C CA . ILE A 1 86 ? -9.626 7.367 -0.552 1.00 92.69 86 ILE A CA 1
ATOM 685 C C . ILE A 1 86 ? -8.672 8.524 -0.270 1.00 92.69 86 ILE A C 1
ATOM 687 O O . ILE A 1 86 ? -9.122 9.609 0.107 1.00 92.69 86 ILE A O 1
ATOM 691 N N . PHE A 1 87 ? -7.374 8.286 -0.434 1.00 90.62 87 PHE A N 1
ATOM 692 C CA . PHE A 1 87 ? -6.361 9.256 -0.039 1.00 90.62 87 PHE A CA 1
ATOM 693 C C . PHE A 1 87 ? -5.960 10.170 -1.192 1.00 90.62 87 PHE A C 1
ATOM 695 O O . PHE A 1 87 ? -5.730 11.352 -0.952 1.00 90.62 87 PHE A O 1
ATOM 702 N N . GLY A 1 88 ? -5.991 9.686 -2.433 1.00 87.12 88 GLY A N 1
ATOM 703 C CA . GLY A 1 88 ? -5.349 10.362 -3.556 1.00 87.12 88 GLY A CA 1
ATOM 704 C C . GLY A 1 88 ? -3.825 10.295 -3.447 1.00 87.12 88 GLY A C 1
ATOM 705 O O . GLY A 1 88 ? -3.292 9.746 -2.487 1.00 87.12 88 GLY A O 1
ATOM 706 N N . GLY A 1 89 ? -3.139 10.868 -4.434 1.00 88.12 89 GLY A N 1
ATOM 707 C CA . GLY A 1 89 ? -1.683 10.980 -4.422 1.00 88.12 89 GLY A CA 1
ATOM 708 C C . GLY A 1 89 ? -0.936 9.711 -4.836 1.00 88.12 89 GLY A C 1
ATOM 709 O O . GLY A 1 89 ? -1.445 8.908 -5.632 1.00 88.12 89 GLY A O 1
ATOM 710 N N . GLU A 1 90 ? 0.292 9.601 -4.335 1.00 92.44 90 GLU A N 1
ATOM 711 C CA . GLU A 1 90 ? 1.263 8.558 -4.675 1.00 92.44 90 GLU A CA 1
ATOM 712 C C . GLU A 1 90 ? 1.197 7.410 -3.660 1.00 92.44 90 GL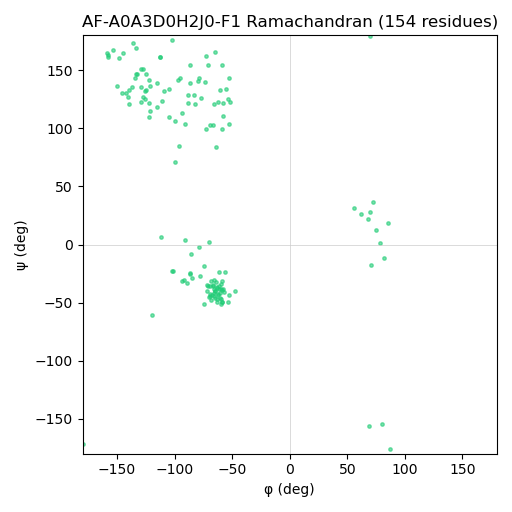U A C 1
ATOM 714 O O . GLU A 1 90 ? 0.943 7.620 -2.471 1.00 92.44 90 GLU A O 1
ATOM 719 N N . LEU A 1 91 ? 1.376 6.183 -4.144 1.00 94.81 91 LEU A N 1
ATOM 720 C CA . LEU A 1 91 ? 1.337 4.963 -3.348 1.00 94.81 91 LEU A CA 1
ATOM 721 C C . LEU A 1 91 ? 2.662 4.219 -3.496 1.00 94.81 91 LEU A C 1
ATOM 723 O O . LEU A 1 91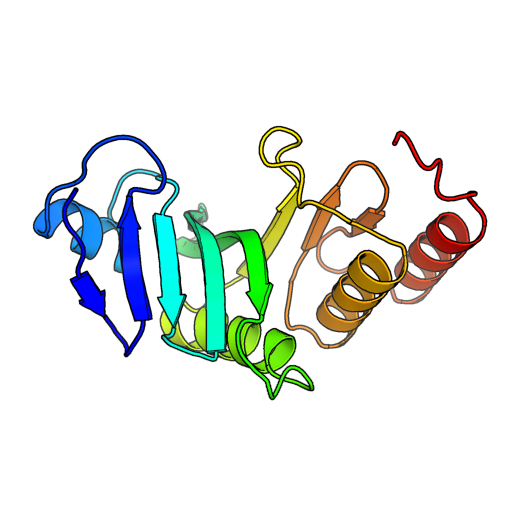 ? 2.945 3.617 -4.532 1.00 94.81 91 LEU A O 1
ATOM 727 N N . TYR A 1 92 ? 3.427 4.230 -2.420 1.00 94.44 92 TYR A N 1
ATOM 728 C CA . TYR A 1 92 ? 4.700 3.554 -2.255 1.00 94.44 92 TYR A CA 1
ATOM 729 C C . TYR A 1 92 ? 4.491 2.219 -1.546 1.00 94.44 92 TYR A C 1
ATOM 731 O O . TYR A 1 92 ? 3.658 2.104 -0.646 1.00 94.44 92 TYR A O 1
ATOM 739 N N . VAL A 1 93 ? 5.229 1.195 -1.958 1.00 92.25 93 VAL A N 1
ATOM 740 C CA . VAL A 1 93 ? 5.272 -0.092 -1.258 1.00 92.25 93 VAL A CA 1
ATOM 741 C C . VAL A 1 93 ? 6.644 -0.234 -0.633 1.00 92.25 93 VAL A C 1
ATOM 743 O O . VAL A 1 93 ? 7.644 -0.195 -1.338 1.00 92.25 93 VAL A O 1
ATOM 746 N N . GLU A 1 94 ? 6.697 -0.434 0.672 1.00 88.38 94 GLU A N 1
ATOM 747 C CA . GLU A 1 94 ? 7.955 -0.669 1.375 1.00 88.38 94 GLU A CA 1
ATOM 748 C C . GLU A 1 94 ? 7.844 -1.980 2.138 1.00 88.38 94 GLU A C 1
ATOM 750 O O . GLU A 1 94 ? 6.852 -2.216 2.826 1.00 88.38 94 GLU A O 1
ATOM 755 N N . ASP A 1 95 ? 8.854 -2.839 2.029 1.00 73.75 95 ASP A N 1
ATOM 756 C CA . ASP A 1 95 ? 9.035 -3.919 2.994 1.00 73.75 95 ASP A CA 1
ATOM 757 C C . ASP A 1 95 ? 9.945 -3.396 4.114 1.00 73.75 95 ASP A C 1
ATOM 759 O O . ASP A 1 95 ? 11.157 -3.299 3.916 1.00 73.75 95 ASP A O 1
ATOM 763 N N . PRO A 1 96 ? 9.409 -3.057 5.302 1.00 53.91 96 PRO A N 1
ATOM 764 C CA . PRO A 1 96 ? 10.221 -2.497 6.373 1.00 53.91 96 PRO A CA 1
ATOM 765 C C . PRO A 1 96 ? 11.187 -3.527 6.987 1.00 53.91 96 PRO A C 1
ATOM 767 O O . PRO A 1 96 ? 11.834 -3.223 7.985 1.00 53.91 96 PRO A O 1
ATOM 770 N N . GLY A 1 97 ? 11.253 -4.774 6.496 1.00 51.62 97 GLY A N 1
ATOM 771 C CA . GLY A 1 97 ? 12.153 -5.828 6.987 1.00 51.62 97 GLY A CA 1
ATOM 772 C C . GLY A 1 97 ? 11.805 -6.377 8.383 1.00 51.62 97 GLY A C 1
ATOM 773 O O . GLY A 1 97 ? 12.219 -7.483 8.743 1.00 51.62 97 GLY A O 1
ATOM 774 N N . PHE A 1 98 ? 10.999 -5.648 9.163 1.00 40.34 98 PHE A N 1
ATOM 775 C CA . PHE A 1 98 ? 10.520 -6.016 10.501 1.00 40.34 98 PHE A CA 1
ATOM 776 C C . PHE A 1 98 ? 9.204 -6.802 10.476 1.00 40.34 98 PHE A C 1
ATOM 778 O O . PHE A 1 98 ? 9.007 -7.713 11.283 1.00 40.34 98 PHE A O 1
ATOM 785 N N . ILE A 1 99 ? 8.322 -6.513 9.517 1.00 41.72 99 ILE A N 1
ATOM 786 C CA . ILE A 1 99 ? 7.058 -7.228 9.316 1.00 41.72 99 ILE A CA 1
ATOM 787 C C . ILE A 1 99 ? 7.284 -8.215 8.182 1.00 41.72 99 ILE A C 1
ATOM 789 O O . ILE A 1 99 ? 6.799 -8.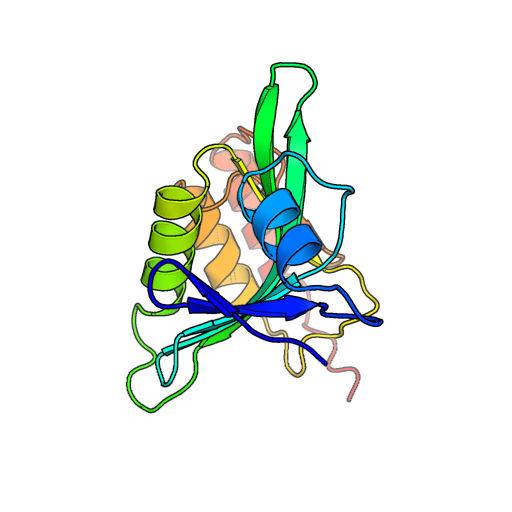029 7.072 1.00 41.72 99 ILE A O 1
ATOM 793 N N . ARG A 1 100 ? 8.066 -9.269 8.443 1.00 45.94 100 ARG A N 1
ATOM 794 C CA . ARG A 1 100 ? 8.264 -10.348 7.469 1.00 45.94 100 ARG A CA 1
ATOM 795 C C . ARG A 1 100 ? 6.896 -10.854 7.029 1.00 45.94 100 ARG A C 1
ATOM 797 O O . ARG A 1 100 ? 6.238 -11.593 7.770 1.00 45.94 100 ARG A O 1
ATOM 804 N N . VAL A 1 101 ? 6.461 -10.467 5.832 1.00 48.72 101 VAL A N 1
ATOM 805 C CA . VAL A 1 101 ? 5.253 -11.011 5.226 1.00 48.72 101 VAL A CA 1
ATOM 806 C C . VAL A 1 101 ? 5.489 -12.516 5.140 1.00 48.72 101 VAL A C 1
ATOM 808 O O . VAL A 1 101 ? 6.375 -12.999 4.434 1.00 48.72 101 VAL A O 1
ATOM 811 N N . LYS A 1 102 ? 4.758 -13.291 5.949 1.00 46.47 102 LYS A N 1
ATOM 812 C CA . LYS A 1 102 ? 4.926 -14.746 5.959 1.00 46.47 102 LYS A CA 1
ATOM 813 C C . LYS A 1 102 ? 4.669 -15.253 4.540 1.00 46.47 102 LYS A C 1
ATOM 815 O O . LYS A 1 102 ? 3.570 -15.078 4.016 1.00 46.47 102 LYS A O 1
ATOM 820 N N . ASN A 1 103 ? 5.662 -15.924 3.958 1.00 53.50 103 ASN A N 1
ATOM 821 C CA . ASN A 1 103 ? 5.616 -16.514 2.617 1.00 53.50 103 ASN A CA 1
ATOM 822 C C . ASN A 1 103 ? 5.672 -15.518 1.442 1.00 53.50 103 ASN A C 1
ATOM 824 O O . ASN A 1 103 ? 5.028 -15.770 0.417 1.00 53.50 103 ASN A O 1
ATOM 828 N N . VAL A 1 104 ? 6.447 -14.426 1.539 1.00 62.69 104 VAL A N 1
ATOM 829 C CA . VAL A 1 104 ? 6.876 -13.722 0.316 1.00 62.69 104 VAL A CA 1
ATOM 830 C C . VAL A 1 104 ? 7.544 -14.734 -0.611 1.00 62.69 104 VAL A C 1
ATOM 832 O O . VAL A 1 104 ? 8.452 -15.465 -0.224 1.00 62.69 104 VAL A O 1
ATOM 835 N N . ASN A 1 105 ? 7.043 -14.811 -1.835 1.00 66.12 105 ASN A N 1
ATOM 836 C CA . ASN A 1 105 ? 7.599 -15.646 -2.882 1.00 66.12 105 ASN A CA 1
ATOM 837 C C . ASN A 1 105 ? 7.632 -14.845 -4.182 1.00 66.12 105 ASN A C 1
ATOM 839 O O . ASN A 1 105 ? 7.090 -13.742 -4.261 1.00 66.12 105 ASN A O 1
ATOM 843 N N . GLU A 1 106 ? 8.235 -15.423 -5.210 1.00 71.25 106 GLU A N 1
ATOM 844 C CA . GLU A 1 106 ? 8.336 -14.827 -6.542 1.00 71.25 106 GLU A CA 1
ATOM 845 C C . GLU A 1 106 ? 7.003 -14.269 -7.062 1.00 71.25 106 GLU A C 1
ATOM 847 O O . GLU A 1 106 ? 6.952 -13.161 -7.589 1.00 71.25 106 GLU A O 1
ATOM 852 N N . LYS A 1 107 ? 5.885 -14.973 -6.830 1.00 76.62 107 LYS A N 1
ATOM 853 C CA . LYS A 1 107 ? 4.557 -14.530 -7.284 1.00 76.62 107 LYS A CA 1
ATOM 854 C C . LYS A 1 107 ? 4.100 -13.247 -6.592 1.00 76.62 107 LYS A C 1
ATOM 856 O O . LYS A 1 107 ? 3.356 -12.481 -7.201 1.00 76.62 107 LYS A O 1
ATOM 861 N N . SER A 1 108 ? 4.521 -13.009 -5.351 1.00 79.69 108 SER A N 1
ATOM 862 C CA . SER A 1 108 ? 4.238 -11.759 -4.638 1.00 79.69 108 SER A CA 1
ATOM 863 C C . SER A 1 108 ? 4.971 -10.580 -5.280 1.00 79.69 108 SER A C 1
ATOM 865 O O . SER A 1 108 ? 4.364 -9.538 -5.504 1.00 79.69 108 SER A O 1
ATOM 867 N N . PHE A 1 109 ? 6.242 -10.749 -5.646 1.00 84.06 109 PHE A N 1
ATOM 868 C CA . PHE A 1 109 ? 7.009 -9.690 -6.307 1.00 84.06 109 PHE A CA 1
ATOM 869 C C . PHE A 1 109 ? 6.558 -9.445 -7.747 1.00 84.06 109 PHE A C 1
ATOM 871 O O . PHE A 1 109 ? 6.396 -8.294 -8.144 1.00 84.06 109 PHE A O 1
ATOM 878 N N . LEU A 1 110 ? 6.252 -10.504 -8.504 1.00 87.75 110 LEU A N 1
ATOM 879 C CA . LEU A 1 110 ? 5.663 -10.371 -9.840 1.00 87.75 110 LEU A CA 1
ATOM 880 C C . LEU A 1 110 ? 4.300 -9.669 -9.793 1.00 87.75 110 LEU A C 1
ATOM 882 O O . LEU A 1 110 ? 3.973 -8.892 -10.689 1.00 87.75 110 LEU A O 1
ATOM 886 N N . PHE A 1 111 ? 3.507 -9.903 -8.741 1.00 89.31 111 PHE A N 1
ATOM 887 C CA . PHE A 1 111 ? 2.287 -9.133 -8.515 1.00 89.31 111 PHE A CA 1
ATOM 888 C C . PHE A 1 111 ? 2.602 -7.641 -8.377 1.00 89.31 111 PHE A C 1
ATOM 890 O O . PHE A 1 111 ? 1.980 -6.845 -9.076 1.00 89.31 111 PHE A O 1
ATOM 897 N N . TRP A 1 112 ? 3.567 -7.257 -7.542 1.00 91.69 112 TRP A N 1
ATOM 898 C CA . TRP A 1 112 ? 3.909 -5.849 -7.344 1.00 91.69 112 TRP A CA 1
ATOM 899 C C . TRP A 1 112 ? 4.501 -5.178 -8.584 1.00 91.69 112 TRP A C 1
ATOM 901 O O . TRP A 1 112 ? 4.069 -4.080 -8.924 1.00 91.69 112 TRP A O 1
ATOM 911 N N . ALA A 1 113 ? 5.393 -5.853 -9.312 1.00 91.62 113 ALA A N 1
ATOM 912 C CA . ALA A 1 113 ? 5.905 -5.366 -10.594 1.00 91.62 113 ALA A CA 1
ATOM 913 C C . ALA A 1 113 ? 4.765 -5.107 -11.594 1.00 91.62 113 ALA A C 1
ATOM 915 O O . ALA A 1 113 ? 4.720 -4.076 -12.264 1.00 91.62 113 ALA A O 1
ATOM 916 N N . GLN A 1 114 ? 3.773 -6.002 -11.632 1.00 92.75 114 GLN A N 1
ATOM 917 C CA . GLN A 1 114 ? 2.575 -5.800 -12.437 1.00 92.75 114 GLN A CA 1
ATOM 918 C C . GLN A 1 114 ? 1.718 -4.625 -11.930 1.00 92.75 114 GLN A C 1
ATOM 920 O O . GLN A 1 114 ? 1.114 -3.928 -12.741 1.00 92.75 114 GLN A O 1
ATOM 925 N N . MET A 1 115 ? 1.647 -4.380 -10.615 1.00 94.94 115 MET A N 1
ATOM 926 C CA . MET A 1 115 ? 0.901 -3.239 -10.062 1.00 94.94 115 MET A CA 1
ATOM 927 C C . MET A 1 115 ? 1.582 -1.912 -10.403 1.00 94.94 115 MET A C 1
ATOM 929 O O . MET A 1 115 ? 0.882 -0.941 -10.684 1.00 94.94 115 MET A O 1
ATOM 933 N N . TYR A 1 116 ? 2.916 -1.891 -10.424 1.00 94.44 116 TYR A N 1
ATOM 934 C CA . TYR A 1 116 ? 3.715 -0.752 -10.872 1.00 94.44 116 TYR A CA 1
ATOM 935 C C . TYR A 1 116 ? 3.457 -0.470 -12.357 1.00 94.44 116 TYR A C 1
ATOM 937 O O . TYR A 1 116 ? 3.071 0.637 -12.721 1.00 94.44 116 TYR A O 1
ATOM 945 N N . ARG A 1 117 ? 3.534 -1.504 -13.210 1.00 94.31 117 ARG A N 1
ATOM 946 C CA . ARG A 1 117 ? 3.240 -1.385 -14.650 1.00 94.31 117 ARG A CA 1
ATOM 947 C C . ARG A 1 117 ? 1.806 -0.905 -14.926 1.00 94.31 117 ARG A C 1
ATOM 949 O O . ARG A 1 117 ? 1.570 -0.172 -15.877 1.00 94.31 117 ARG A O 1
ATOM 956 N N . GLU A 1 118 ? 0.842 -1.299 -14.091 1.00 94.56 118 GLU A N 1
ATOM 957 C CA . GLU A 1 118 ? -0.557 -0.843 -14.161 1.00 94.56 118 GLU A CA 1
ATOM 958 C C . GLU A 1 118 ? -0.788 0.567 -13.565 1.00 94.56 118 GLU A C 1
ATOM 960 O O . GLU A 1 118 ? -1.927 1.042 -13.578 1.00 94.56 118 GLU A O 1
ATOM 965 N N . GLY A 1 119 ? 0.239 1.228 -13.015 1.00 94.00 119 GLY A N 1
ATOM 966 C CA . GLY A 1 119 ? 0.130 2.546 -12.371 1.00 94.00 119 GLY A CA 1
ATOM 967 C C . GLY A 1 119 ? -0.665 2.535 -11.059 1.00 94.00 119 GLY A C 1
ATOM 968 O O . GLY A 1 119 ? -1.240 3.547 -10.658 1.00 94.00 119 GLY A O 1
ATOM 969 N N . LEU A 1 120 ? -0.776 1.375 -10.406 1.00 94.31 120 LEU A N 1
ATOM 970 C CA . LEU A 1 120 ? -1.470 1.232 -9.122 1.00 94.31 120 LEU A CA 1
ATOM 971 C C . LEU A 1 120 ? -0.558 1.525 -7.931 1.00 94.31 120 LEU A C 1
ATOM 973 O O . LEU A 1 120 ? -1.063 1.932 -6.884 1.00 94.31 120 LEU A O 1
ATOM 977 N N . ILE A 1 121 ? 0.749 1.364 -8.105 1.00 95.12 121 ILE A N 1
ATOM 978 C CA . ILE A 1 121 ? 1.785 1.810 -7.171 1.00 95.12 121 ILE A CA 1
ATOM 979 C C . ILE A 1 121 ? 2.799 2.652 -7.949 1.00 95.12 121 ILE A C 1
ATOM 981 O O . ILE A 1 121 ? 2.975 2.432 -9.147 1.00 95.12 121 ILE A O 1
ATOM 985 N N . ASP A 1 122 ? 3.437 3.597 -7.274 1.00 95.75 122 ASP A N 1
ATOM 986 C CA . ASP A 1 122 ? 4.367 4.559 -7.871 1.00 95.75 122 ASP A CA 1
ATOM 987 C C . ASP A 1 122 ? 5.832 4.192 -7.603 1.00 95.75 122 ASP A C 1
ATOM 989 O O . ASP A 1 122 ? 6.705 4.588 -8.367 1.00 95.75 122 ASP A O 1
ATOM 993 N N . ALA A 1 123 ? 6.105 3.409 -6.556 1.00 94.50 123 ALA A N 1
ATOM 994 C CA . ALA A 1 123 ? 7.415 2.822 -6.295 1.00 94.50 123 ALA A CA 1
ATOM 995 C C . ALA A 1 123 ? 7.286 1.582 -5.398 1.00 94.50 123 ALA A C 1
ATOM 997 O O . ALA A 1 123 ? 6.256 1.372 -4.743 1.00 94.50 123 ALA A O 1
ATOM 998 N N . LEU A 1 124 ? 8.339 0.770 -5.369 1.00 92.50 124 LEU A N 1
ATOM 999 C CA . LEU A 1 124 ? 8.486 -0.343 -4.439 1.00 92.50 124 LEU A CA 1
ATOM 1000 C C . LEU A 1 124 ? 9.925 -0.403 -3.943 1.00 92.50 124 LEU A C 1
ATOM 1002 O O . LEU A 1 124 ? 10.829 -0.413 -4.770 1.00 92.50 124 LEU A O 1
ATOM 1006 N N . ASP A 1 125 ? 10.139 -0.538 -2.639 1.00 90.19 125 ASP A N 1
ATOM 1007 C CA . ASP A 1 125 ? 11.462 -0.821 -2.087 1.00 90.19 125 ASP A CA 1
ATOM 1008 C C . ASP A 1 125 ? 11.458 -2.067 -1.194 1.00 90.19 125 ASP A C 1
ATOM 1010 O O . ASP A 1 125 ? 10.646 -2.215 -0.278 1.00 90.19 125 ASP A O 1
ATOM 1014 N N . SER A 1 126 ? 12.341 -3.010 -1.519 1.00 85.25 126 SER A N 1
ATOM 1015 C CA . SER A 1 126 ? 12.525 -4.273 -0.805 1.00 85.25 126 SER A CA 1
ATOM 1016 C C . SER A 1 126 ? 13.908 -4.856 -1.095 1.00 85.25 126 SER A C 1
ATOM 1018 O O . SER A 1 126 ? 14.553 -4.508 -2.085 1.00 85.25 126 SER A O 1
ATOM 1020 N N . GLU A 1 127 ? 14.345 -5.825 -0.290 1.00 81.88 127 GLU A N 1
ATOM 1021 C CA . GLU A 1 127 ? 15.639 -6.492 -0.491 1.00 81.88 127 GLU A CA 1
ATOM 1022 C C . GLU A 1 127 ? 15.775 -7.181 -1.866 1.00 81.88 127 GLU A C 1
ATOM 1024 O O . GLU A 1 127 ? 16.884 -7.308 -2.395 1.00 81.88 127 GLU A O 1
ATOM 1029 N N . GLN A 1 128 ? 14.675 -7.686 -2.437 1.00 81.44 128 GLN A N 1
ATOM 1030 C CA . GLN A 1 128 ? 14.699 -8.499 -3.660 1.00 81.44 128 GLN A CA 1
ATOM 1031 C C . GLN A 1 128 ? 14.300 -7.728 -4.923 1.00 81.44 128 GLN A C 1
ATOM 1033 O O . GLN A 1 128 ? 14.678 -8.142 -6.020 1.00 81.44 128 GLN A O 1
ATOM 1038 N N . LEU A 1 129 ? 13.552 -6.635 -4.785 1.00 86.12 129 LEU A N 1
ATOM 1039 C CA . LEU A 1 129 ? 13.070 -5.810 -5.889 1.00 86.12 129 LEU A CA 1
ATOM 1040 C C . LEU A 1 129 ? 13.034 -4.348 -5.438 1.00 86.12 129 LEU A C 1
ATOM 1042 O O . LEU A 1 129 ? 12.453 -4.051 -4.400 1.00 86.12 129 LEU A O 1
ATOM 1046 N N . SER A 1 130 ? 13.609 -3.445 -6.227 1.00 90.44 130 SER A N 1
ATOM 1047 C CA . SER A 1 130 ? 13.501 -2.002 -6.008 1.00 90.44 130 SER A CA 1
ATOM 1048 C C . SER A 1 130 ? 13.059 -1.354 -7.316 1.00 90.44 130 SER A C 1
ATOM 1050 O O . SER A 1 130 ? 13.685 -1.565 -8.357 1.00 90.44 130 SER A O 1
ATOM 1052 N N . LEU A 1 131 ? 11.938 -0.641 -7.268 1.00 92.50 131 LEU A N 1
ATOM 1053 C CA . LEU A 1 131 ? 11.304 0.067 -8.371 1.00 92.50 131 LEU A CA 1
ATOM 1054 C C . LEU A 1 131 ? 11.201 1.540 -7.987 1.00 92.50 131 LEU A C 1
ATOM 1056 O O . LEU A 1 131 ? 10.490 1.885 -7.047 1.00 92.50 131 LEU A O 1
ATOM 1060 N N . GLN A 1 132 ? 11.907 2.394 -8.716 1.00 93.25 132 GLN A N 1
ATOM 1061 C CA . GLN A 1 132 ? 11.925 3.836 -8.505 1.00 93.25 132 GLN A CA 1
ATOM 1062 C C . GLN A 1 132 ? 10.771 4.516 -9.254 1.00 93.25 132 GLN A C 1
ATOM 1064 O O . GLN A 1 132 ? 10.325 4.001 -10.283 1.00 93.25 132 GLN A O 1
ATOM 1069 N N . PRO A 1 133 ? 10.305 5.692 -8.802 1.00 91.50 133 PRO A N 1
ATOM 1070 C CA . PRO A 1 133 ? 9.296 6.445 -9.531 1.00 91.50 133 PRO A CA 1
ATOM 1071 C C . PRO A 1 133 ? 9.728 6.730 -10.969 1.00 91.50 133 PRO A C 1
ATOM 1073 O O . PRO A 1 133 ? 10.828 7.222 -11.215 1.00 91.50 133 PRO A O 1
ATOM 1076 N N . ARG A 1 134 ? 8.817 6.493 -11.921 1.00 89.19 134 ARG A N 1
ATOM 1077 C CA . ARG A 1 134 ? 8.997 6.813 -13.351 1.00 89.19 134 ARG A CA 1
ATOM 1078 C C . ARG A 1 134 ? 10.157 6.073 -14.035 1.00 89.19 134 ARG A C 1
ATOM 1080 O O . ARG A 1 134 ? 10.663 6.571 -15.038 1.00 89.19 134 ARG A O 1
ATOM 1087 N N . MET A 1 135 ? 10.536 4.890 -13.545 1.00 91.12 135 MET A N 1
ATOM 1088 C CA . MET A 1 135 ? 11.418 3.983 -14.291 1.00 91.12 135 MET A CA 1
ATOM 1089 C C . MET A 1 135 ? 10.887 3.715 -15.700 1.00 91.12 135 MET A C 1
ATOM 1091 O O . MET A 1 135 ? 9.677 3.558 -15.907 1.00 91.12 135 MET A O 1
ATOM 1095 N N . HIS A 1 136 ? 11.810 3.609 -16.648 1.00 91.56 136 HIS A N 1
ATOM 1096 C CA . HIS A 1 136 ? 11.512 3.178 -18.004 1.00 91.56 136 HIS A CA 1
ATOM 1097 C C . HIS A 1 136 ? 11.169 1.683 -18.047 1.00 91.56 136 HIS A C 1
ATOM 1099 O O . HIS A 1 136 ? 11.619 0.892 -17.219 1.00 91.56 136 HIS A O 1
ATOM 1105 N N . GLU A 1 137 ? 10.395 1.275 -19.056 1.00 89.56 137 GLU A N 1
ATOM 1106 C CA . GLU A 1 137 ? 9.945 -0.117 -19.210 1.00 89.56 137 GLU A CA 1
ATOM 1107 C C . GLU A 1 137 ? 11.118 -1.107 -19.298 1.00 89.56 137 GLU A C 1
ATOM 1109 O O . GLU A 1 137 ? 11.082 -2.150 -18.653 1.00 89.56 137 GLU A O 1
ATOM 1114 N N . ALA A 1 138 ? 12.207 -0.732 -19.976 1.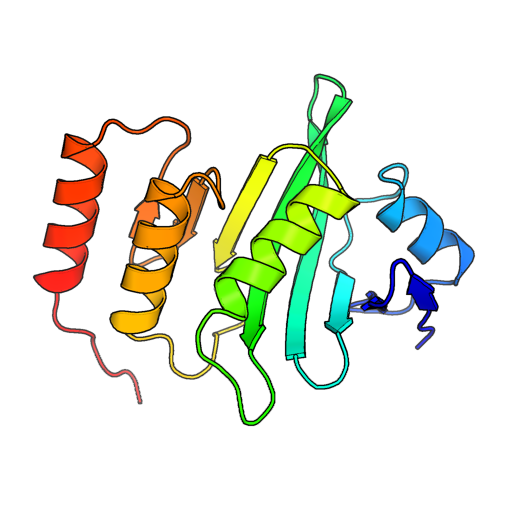00 91.69 138 ALA A N 1
ATOM 1115 C CA . ALA A 1 138 ? 13.417 -1.551 -20.055 1.00 91.69 138 ALA A CA 1
ATOM 1116 C C . ALA A 1 138 ? 14.088 -1.778 -18.684 1.00 91.69 138 ALA A C 1
ATOM 1118 O O . ALA A 1 138 ? 14.575 -2.871 -18.410 1.00 91.69 138 ALA A O 1
ATOM 1119 N N . GLU A 1 139 ? 14.090 -0.770 -17.806 1.00 92.25 139 GLU A N 1
ATOM 1120 C CA . GLU A 1 139 ? 14.667 -0.889 -16.460 1.00 92.25 139 GLU A CA 1
ATOM 1121 C C . GLU A 1 139 ? 13.792 -1.772 -15.557 1.00 92.25 139 GLU A C 1
ATOM 1123 O O . GLU A 1 139 ? 14.300 -2.519 -14.716 1.00 92.25 139 GLU A O 1
ATOM 1128 N N . LEU A 1 140 ? 12.467 -1.703 -15.740 1.00 91.81 140 LEU A N 1
ATOM 1129 C CA . LEU A 1 140 ? 11.514 -2.581 -15.064 1.00 91.81 140 LEU A CA 1
ATOM 1130 C C . LEU A 1 140 ? 11.709 -4.039 -15.495 1.00 91.81 140 LEU A C 1
ATOM 1132 O O . LEU A 1 140 ? 11.750 -4.922 -14.637 1.00 91.81 140 LEU A O 1
ATOM 1136 N N . ASP A 1 141 ? 11.846 -4.291 -16.795 1.00 92.50 141 ASP A N 1
ATOM 1137 C CA . ASP A 1 141 ? 12.072 -5.638 -17.321 1.00 92.50 141 ASP A CA 1
ATOM 1138 C C . ASP A 1 141 ? 13.400 -6.213 -16.801 1.00 92.50 141 ASP A C 1
ATOM 1140 O O . ASP A 1 141 ? 13.419 -7.331 -16.288 1.00 92.50 141 ASP A O 1
ATOM 1144 N N . GLU A 1 142 ? 14.477 -5.418 -16.767 1.00 92.00 142 GLU A N 1
ATOM 1145 C CA . GLU A 1 142 ? 15.753 -5.835 -16.166 1.00 92.00 142 GLU A CA 1
ATOM 1146 C C . GLU A 1 142 ? 15.619 -6.159 -14.663 1.00 92.00 142 GLU A C 1
ATOM 1148 O O . GLU A 1 142 ? 16.242 -7.093 -14.144 1.00 92.00 142 GLU A O 1
ATOM 1153 N N . ALA A 1 143 ? 14.818 -5.393 -13.918 1.00 88.75 143 ALA A N 1
ATOM 1154 C CA . ALA A 1 143 ? 14.555 -5.675 -12.508 1.00 88.75 143 ALA A CA 1
ATOM 1155 C C . ALA A 1 143 ? 13.794 -7.002 -12.316 1.00 88.75 143 ALA A C 1
ATOM 1157 O O . ALA A 1 143 ? 14.124 -7.774 -11.409 1.00 88.75 143 ALA A O 1
ATOM 1158 N N . ILE A 1 144 ? 12.823 -7.299 -13.185 1.00 89.12 144 ILE A N 1
ATOM 1159 C CA . ILE A 1 144 ? 12.056 -8.554 -13.172 1.00 89.12 144 ILE A CA 1
ATOM 1160 C C . ILE A 1 144 ? 12.940 -9.744 -13.573 1.00 89.12 144 ILE A C 1
ATOM 1162 O O . ILE A 1 144 ? 12.907 -10.786 -12.913 1.00 89.12 144 ILE A O 1
ATOM 1166 N N . ASP A 1 145 ? 13.777 -9.593 -14.595 1.00 89.12 145 ASP A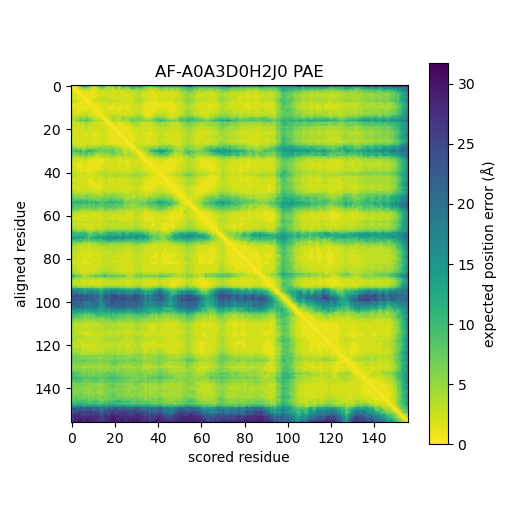 N 1
ATOM 1167 C CA . ASP A 1 145 ? 14.695 -10.644 -15.040 1.00 89.12 145 ASP A CA 1
ATOM 1168 C C . ASP A 1 145 ? 15.699 -11.003 -13.938 1.00 89.12 145 ASP A C 1
ATOM 1170 O O . ASP A 1 145 ? 15.908 -12.179 -13.629 1.00 89.12 145 ASP A O 1
ATOM 1174 N N . ARG A 1 146 ? 16.255 -10.000 -13.246 1.00 87.19 146 ARG A N 1
ATOM 1175 C CA . ARG A 1 146 ? 17.146 -10.226 -12.093 1.00 87.19 146 ARG A CA 1
ATOM 1176 C C . ARG A 1 146 ? 16.447 -10.932 -10.933 1.00 87.19 146 ARG A C 1
ATOM 1178 O O . ARG A 1 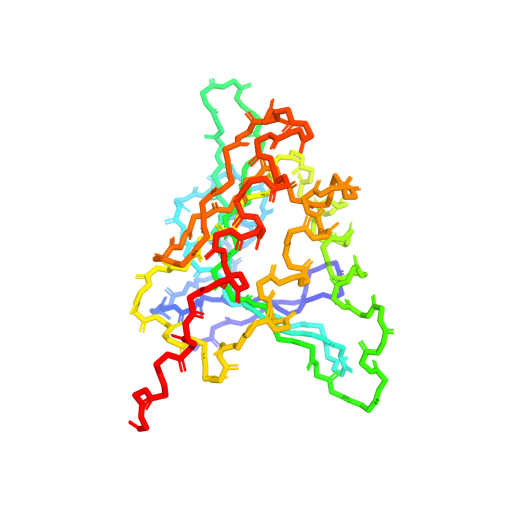146 ? 17.081 -11.742 -10.252 1.00 87.19 146 ARG A O 1
ATOM 1185 N N . LEU A 1 147 ? 15.171 -10.632 -10.697 1.00 83.69 147 LEU A N 1
ATOM 1186 C CA . LEU A 1 147 ? 14.363 -11.281 -9.667 1.00 83.69 147 LEU A CA 1
ATOM 1187 C C . LEU A 1 147 ? 14.136 -12.768 -9.984 1.00 83.69 147 LEU A C 1
ATOM 1189 O O . LEU A 1 147 ? 14.276 -13.599 -9.088 1.00 83.69 147 LEU A O 1
ATOM 1193 N N . THR A 1 148 ? 13.810 -13.102 -11.236 1.00 82.25 148 THR A N 1
ATOM 1194 C CA . THR A 1 148 ? 13.519 -14.488 -11.653 1.00 82.25 148 THR A CA 1
ATOM 1195 C C . THR A 1 148 ? 14.781 -15.338 -11.837 1.00 82.25 148 THR A C 1
ATOM 1197 O O . THR A 1 148 ? 14.751 -16.550 -11.621 1.00 82.25 148 THR A O 1
ATOM 1200 N N . ALA A 1 149 ? 15.921 -14.716 -12.156 1.00 80.62 149 ALA A N 1
ATOM 1201 C CA . ALA A 1 149 ? 17.211 -15.395 -12.293 1.00 80.62 149 ALA A CA 1
ATOM 1202 C C . ALA A 1 149 ? 17.858 -15.797 -10.951 1.00 80.62 149 ALA A C 1
ATOM 1204 O O . ALA A 1 149 ? 18.757 -16.644 -10.923 1.00 80.62 149 ALA A O 1
ATOM 1205 N N . ARG A 1 150 ? 17.442 -15.200 -9.825 1.00 68.12 150 ARG A N 1
ATOM 1206 C CA . ARG A 1 150 ? 17.969 -15.525 -8.490 1.00 68.12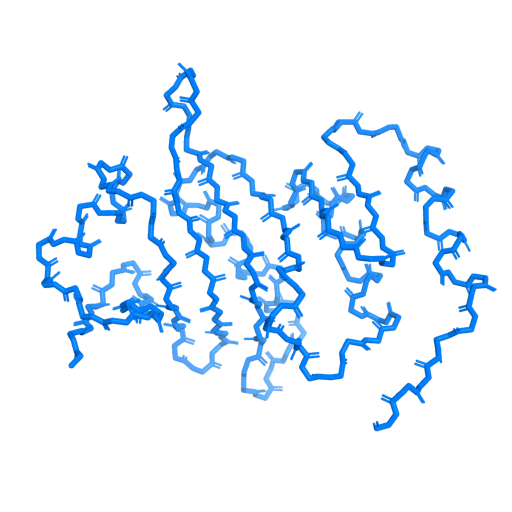 150 ARG A CA 1
ATOM 1207 C C . ARG A 1 150 ? 17.163 -16.672 -7.865 1.00 68.12 150 ARG A C 1
ATOM 1209 O O . ARG A 1 150 ? 15.943 -16.565 -7.761 1.00 68.12 150 ARG A O 1
ATOM 1216 N N . PRO A 1 151 ? 17.797 -17.750 -7.363 1.00 59.88 151 PRO A N 1
ATOM 1217 C CA . PRO A 1 151 ? 17.067 -18.759 -6.609 1.00 59.88 151 PRO A CA 1
ATOM 1218 C C . PRO A 1 151 ? 16.472 -18.117 -5.349 1.00 59.88 151 PRO A C 1
ATOM 1220 O O . PRO A 1 151 ? 17.206 -17.568 -4.524 1.00 59.88 151 PRO A O 1
ATOM 1223 N N . PHE A 1 152 ? 15.147 -18.205 -5.180 1.00 59.72 152 PHE A N 1
ATOM 1224 C CA . PHE A 1 152 ? 14.491 -17.859 -3.918 1.00 59.72 152 PHE A CA 1
ATOM 1225 C C . PHE A 1 152 ? 15.066 -18.753 -2.821 1.00 59.72 152 PHE A C 1
ATOM 1227 O O . PHE A 1 152 ? 14.699 -19.925 -2.694 1.00 59.72 152 PHE A O 1
ATOM 1234 N N . SER A 1 153 ? 16.004 -18.214 -2.042 1.00 54.72 153 SER A N 1
ATOM 1235 C CA . SER A 1 153 ? 16.576 -18.930 -0.914 1.00 54.72 153 SER A CA 1
ATOM 1236 C C . SER A 1 153 ? 15.473 -19.099 0.122 1.00 54.72 153 SER A C 1
ATOM 1238 O O . SER A 1 153 ? 15.090 -18.153 0.811 1.00 54.72 153 SER A O 1
ATOM 1240 N N . ARG A 1 154 ? 14.908 -20.310 0.187 1.00 43.41 154 ARG A N 1
ATOM 1241 C CA . ARG A 1 154 ? 13.999 -20.727 1.253 1.00 43.41 154 ARG A CA 1
ATOM 1242 C C . ARG A 1 154 ? 14.794 -20.733 2.557 1.00 43.41 154 ARG A C 1
ATOM 1244 O O . ARG A 1 154 ? 15.297 -21.775 2.967 1.00 43.41 154 ARG A O 1
ATOM 1251 N N . LYS A 1 155 ? 14.932 -19.585 3.216 1.00 41.53 155 LYS A N 1
ATOM 1252 C CA . LYS A 1 155 ? 15.198 -19.596 4.654 1.00 41.53 155 LYS A CA 1
ATOM 1253 C C . LYS A 1 155 ? 13.887 -20.017 5.316 1.00 41.53 155 LYS A C 1
ATOM 1255 O O . LYS A 1 155 ? 12.931 -19.244 5.330 1.00 41.53 155 LYS A O 1
ATOM 1260 N N . GLY A 1 156 ? 13.841 -21.306 5.663 1.00 37.38 156 GLY A N 1
ATOM 1261 C CA . GLY A 1 156 ? 12.733 -21.971 6.351 1.00 37.38 156 GLY A CA 1
ATOM 1262 C C . GLY A 1 156 ? 12.511 -21.470 7.766 1.00 37.38 156 GLY A C 1
ATOM 1263 O O . GLY A 1 156 ? 13.366 -20.712 8.278 1.00 37.38 156 GLY A O 1
#

Sequence (156 aa):
MVEIEWKGIIWKAAYGDLGVKELLTILKGFGPMEILAFEKPGYFRGELSLSLSEKGAREITLYHLQVIGTKRKGEGRRALRLLRKIFGGELYVEDPGFIRVKNVNEKSFLFWAQMYREGLIDALDSEQLSLQPRMHEAELDEAIDRLTARPFSRKG

Secondary structure (DSSP, 8-state):
--EEEETTEEEEESSS---HHHHHHHHTT-S---EEEEEETTTEEEEEEEEE-TTS-EEEEEEEEEE-SS--TTHHHHHHHHHHHHH-SEEEEE--SSS--TT--HHHHHHHHHHHHTTS-SEEE-SS-EE-TT--HHHHHHHHHHHHHS------

pLDDT: mean 85.53, std 13.49, range [37.38, 97.44]

Solvent-accessible surface area (backbone atoms only — not comparable to full-atom values): 8997 Å² total; per-residue (Å²): 128,53,72,46,80,57,97,80,26,40,38,31,49,61,66,81,78,47,54,72,70,52,51,57,32,32,78,71,58,76,42,73,81,49,55,31,28,39,35,32,90,71,46,33,35,35,31,32,33,44,45,61,45,99,86,69,45,38,35,35,42,38,54,41,80,44,70,36,68,89,74,54,84,64,40,61,62,50,50,42,53,47,51,43,68,73,68,41,71,47,33,35,36,38,56,82,76,76,70,68,63,84,80,77,46,71,68,56,53,54,49,50,55,50,33,40,76,68,66,58,30,48,32,34,44,41,98,75,50,71,43,61,70,86,64,52,71,70,59,51,50,53,48,51,50,55,46,72,72,46,81,83,77,80,78,125

Nearest PDB structures (foldseek):
  6z00-assembly2_B  TM=4.848E-01  e=2.828E-02  Arabidopsis thaliana
  2q4v-assembly1_B  TM=3.347E-01  e=1.325E-02  Homo sapiens
  7y60-assembly1_L  TM=5.716E-01  e=1.713E+00  Homo sapiens
  3ams-assembly1_A  TM=6.328E-01  e=2.839E+00  Bacillus subtilis
  7y5o-assembly1_E  TM=5.853E-01  e=5.685E+00  Homo sapiens

Mean predicted aligned error: 6.12 Å

Foldseek 3Di:
DDWDQDPQKIKAFPDDHDDPVQRVCQLQQNHPFGKMWIDNPQFKIFIWTWHADPVRAIEIETQDIDTGHDPHPCSVVVVLVSVCVSRPGAYEYENPVPPPPPDDDLVNVVVVLVCCVVVSHQWYDDPQAGGHGPDDPVVSVVRNVSSVPDPPPPPD

Radius of gyration: 16.0 Å; Cα contacts (8 Å, |Δi|>4): 255; chains: 1; bounding box: 34×42×41 Å